Protein AF-A0A519QKI7-F1 (afdb_monomer)

Sequence (65 aa):
MANPGYRWSIRPVGDLWIWALTDHDTGQLLVEGEAATRAIAAAMVVRAIARGTVANSVATQRLAA

Secondary structure (DSSP, 8-state):
-----EEEEEEEETTEEEEEEEETTT--EEEEEEESSHHHHHHHHHHHHHHHTT-SS--------

Foldseek 3Di:
DDPQAKDKDWDDDVQKIKIWIARNPVRHTPDIDIGNDPVVSVVVVVVVRVVVVVVVPDDDDDPDD

Nearest PDB structures (foldseek):
  7cqy-assembly3_F  TM=8.135E-01  e=5.067E-01  Acidithiobacillus ferrooxidans
  6b46-assembly1_I  TM=5.040E-01  e=7.763E-01  Pseudomonas phage JBD30
  2hc5-assembl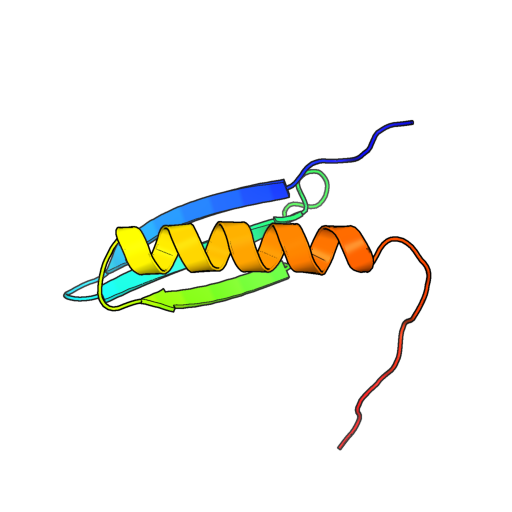y1_A  TM=5.718E-01  e=2.471E+00  Bacillus subtilis
  3sx6-assembly1_A-2  TM=4.531E-01  e=1.822E+00  Acidithiobacillus ferrooxidans ATCC 23270
  3sy4-assembly1_A  TM=4.463E-01  e=1.822E+00  Acidithiobacillus ferrooxidans ATCC 23270

Radius of gyration: 13.4 Å; Cα contacts (8 Å, |Δi|>4): 87; chains: 1; bounding box: 31×23×34 Å

pLDDT: mean 80.76, std 21.74, range [37.12, 98.44]

Structure (mmCIF, N/CA/C/O backbone):
data_AF-A0A519QKI7-F1
#
_entry.id   AF-A0A519QKI7-F1
#
loop_
_atom_site.group_PD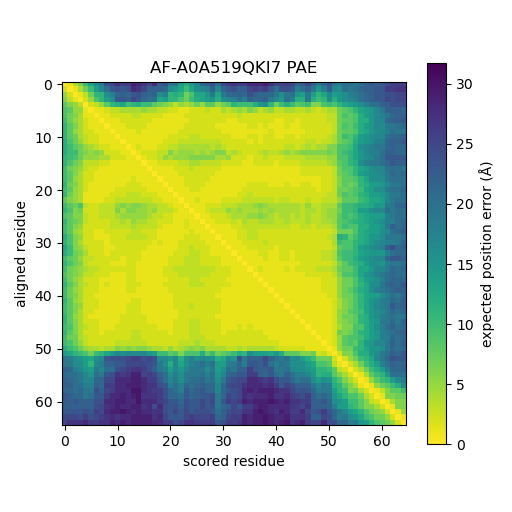B
_atom_site.id
_atom_site.type_symbol
_atom_site.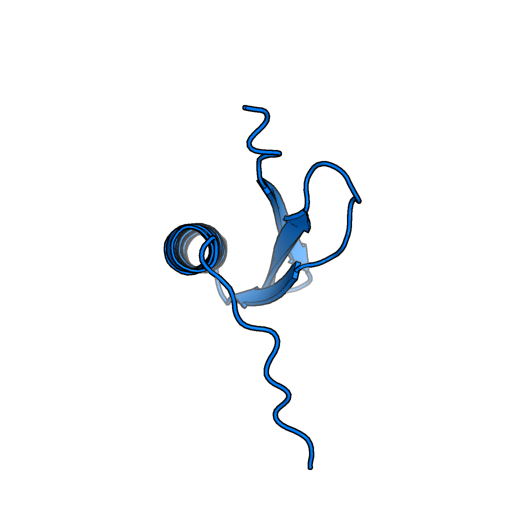label_atom_id
_atom_site.label_alt_id
_atom_site.label_comp_id
_atom_site.label_asym_id
_atom_site.label_entity_id
_atom_site.label_seq_id
_atom_site.pdbx_PDB_ins_code
_atom_site.Cartn_x
_atom_site.Cartn_y
_atom_site.Cartn_z
_atom_site.occupancy
_atom_site.B_iso_or_equiv
_atom_site.auth_seq_id
_atom_site.auth_comp_id
_atom_site.auth_asym_id
_atom_site.auth_atom_id
_atom_site.pdbx_PDB_model_num
ATOM 1 N N . MET A 1 1 ? 20.575 -10.892 -13.739 1.00 40.91 1 MET A N 1
ATOM 2 C CA . MET A 1 1 ? 19.124 -10.646 -13.601 1.00 40.91 1 MET A CA 1
ATOM 3 C C . MET A 1 1 ? 18.935 -9.737 -12.402 1.00 40.91 1 MET A C 1
ATOM 5 O O . MET A 1 1 ? 18.916 -10.224 -11.281 1.00 40.91 1 MET A O 1
ATOM 9 N N . ALA A 1 2 ? 18.920 -8.423 -12.612 1.00 45.62 2 ALA A N 1
ATOM 10 C CA . ALA A 1 2 ? 18.496 -7.505 -11.565 1.00 45.62 2 ALA A CA 1
ATOM 11 C C . ALA A 1 2 ? 16.968 -7.492 -11.632 1.00 45.62 2 ALA A C 1
ATOM 13 O O . ALA A 1 2 ? 16.419 -7.028 -12.622 1.00 45.62 2 ALA A O 1
ATOM 14 N N . ASN A 1 3 ? 16.295 -8.114 -10.665 1.00 54.03 3 ASN A N 1
ATOM 15 C CA . ASN A 1 3 ? 14.902 -7.777 -10.396 1.00 54.03 3 ASN A CA 1
ATOM 16 C C . ASN A 1 3 ? 14.994 -6.538 -9.512 1.00 54.03 3 ASN A C 1
ATOM 18 O O . ASN A 1 3 ? 15.307 -6.699 -8.326 1.00 54.03 3 ASN A O 1
ATOM 22 N N . PRO A 1 4 ? 14.845 -5.323 -10.060 1.00 61.34 4 PRO A N 1
ATOM 23 C CA . PRO A 1 4 ? 14.778 -4.163 -9.204 1.00 61.34 4 PRO A CA 1
ATOM 24 C C . PRO A 1 4 ? 13.554 -4.363 -8.332 1.00 61.34 4 PRO A C 1
ATOM 26 O O . PRO A 1 4 ? 12.454 -4.603 -8.825 1.00 61.34 4 PRO A O 1
ATOM 29 N N . GLY A 1 5 ? 13.783 -4.484 -7.028 1.00 80.50 5 GLY A N 1
ATOM 30 C CA . GLY A 1 5 ? 12.725 -4.842 -6.100 1.00 80.50 5 GLY A CA 1
ATOM 31 C C . GLY A 1 5 ? 11.629 -3.779 -6.070 1.00 80.50 5 GLY A C 1
ATOM 32 O O . GLY A 1 5 ? 11.594 -2.826 -6.842 1.00 80.50 5 GLY A O 1
ATOM 33 N N . TYR A 1 6 ? 10.746 -3.893 -5.094 1.00 88.00 6 TYR A N 1
ATOM 34 C CA . TYR A 1 6 ? 9.819 -2.815 -4.786 1.00 88.00 6 TYR A CA 1
ATOM 35 C C . TYR A 1 6 ? 10.269 -2.116 -3.510 1.00 88.00 6 TYR A C 1
ATOM 37 O O . TYR A 1 6 ? 10.719 -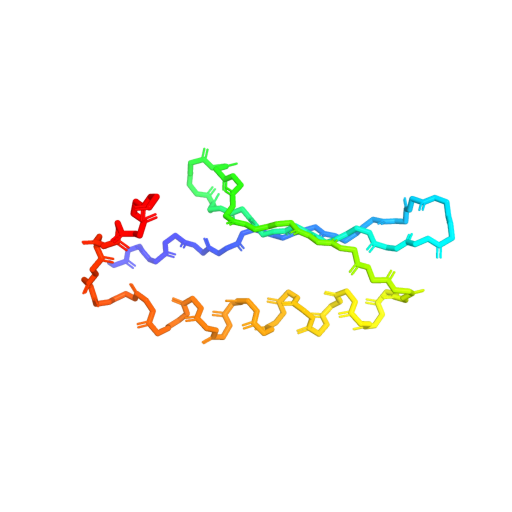2.767 -2.563 1.00 88.00 6 TYR A O 1
ATOM 45 N N . ARG A 1 7 ? 10.105 -0.794 -3.456 1.00 92.25 7 ARG A N 1
ATOM 46 C CA . ARG A 1 7 ? 10.146 -0.038 -2.202 1.00 92.25 7 ARG A CA 1
ATOM 47 C C . ARG A 1 7 ? 8.714 0.287 -1.797 1.00 92.25 7 ARG A C 1
ATOM 49 O O . ARG A 1 7 ? 7.860 0.524 -2.642 1.00 92.25 7 ARG A O 1
ATOM 56 N N . TRP A 1 8 ? 8.433 0.278 -0.504 1.00 94.88 8 TRP A N 1
ATOM 57 C CA . TRP A 1 8 ? 7.108 0.599 0.014 1.00 94.88 8 TRP A CA 1
ATOM 58 C C . TRP A 1 8 ? 7.208 1.475 1.254 1.00 94.88 8 TRP A C 1
ATOM 60 O O . TRP A 1 8 ? 8.232 1.500 1.939 1.00 94.88 8 TRP A O 1
ATOM 70 N N . SER A 1 9 ? 6.131 2.199 1.541 1.00 97.25 9 SER A N 1
ATOM 71 C CA . SER A 1 9 ? 5.989 2.979 2.767 1.00 97.25 9 SER A CA 1
ATOM 72 C C . SER A 1 9 ? 4.579 2.845 3.327 1.00 97.25 9 SER A C 1
ATOM 74 O O . SER A 1 9 ? 3.621 2.632 2.586 1.00 97.25 9 SER A O 1
ATOM 76 N N . ILE A 1 10 ? 4.470 2.938 4.651 1.00 98.19 10 ILE A N 1
ATOM 77 C CA . ILE A 1 10 ? 3.208 2.980 5.387 1.00 98.19 10 ILE A CA 1
ATOM 78 C C . ILE A 1 10 ? 3.354 4.076 6.438 1.00 98.19 10 ILE A C 1
ATOM 80 O O . ILE A 1 10 ? 4.265 4.005 7.265 1.00 98.19 10 ILE A O 1
ATOM 84 N N . ARG A 1 11 ? 2.477 5.080 6.413 1.00 98.19 11 ARG A N 1
ATOM 85 C CA . ARG A 1 11 ? 2.535 6.235 7.320 1.00 98.19 11 ARG A CA 1
ATOM 86 C C . ARG A 1 11 ? 1.145 6.614 7.839 1.00 98.19 11 ARG A C 1
ATOM 88 O O . ARG A 1 11 ? 0.187 6.538 7.069 1.00 98.19 11 ARG A O 1
ATOM 95 N N . PRO A 1 12 ? 1.016 7.028 9.108 1.00 97.81 12 PRO A N 1
ATOM 96 C CA . PRO A 1 12 ? -0.240 7.564 9.620 1.00 97.81 12 PRO A CA 1
ATOM 97 C C . PRO A 1 12 ? -0.498 8.969 9.053 1.00 97.81 12 PRO A C 1
ATOM 99 O O . PRO A 1 12 ? 0.435 9.764 8.912 1.00 97.81 12 PRO A O 1
ATOM 102 N N . VAL A 1 13 ? -1.756 9.273 8.730 1.00 97.38 13 VAL A N 1
ATOM 103 C CA . VAL A 1 13 ? -2.242 10.594 8.300 1.00 97.38 13 VAL A CA 1
ATOM 104 C C . VAL A 1 13 ? -3.632 10.807 8.899 1.00 97.38 13 VAL A C 1
ATOM 106 O O . VAL A 1 13 ? -4.609 10.223 8.437 1.00 97.38 13 VAL A O 1
ATOM 109 N N . GLY A 1 14 ? -3.715 11.627 9.951 1.00 95.81 14 GLY A N 1
ATOM 110 C CA . GLY A 1 14 ? -4.940 11.753 10.746 1.00 95.81 14 GLY A CA 1
ATOM 111 C C . GLY A 1 14 ? -5.340 10.404 11.351 1.00 95.81 14 GLY A C 1
ATOM 112 O O . GLY A 1 14 ? -4.501 9.723 11.940 1.00 95.81 14 GLY A O 1
ATOM 113 N N . ASP A 1 15 ? -6.594 10.007 11.139 1.00 96.56 15 ASP A N 1
ATOM 114 C CA . ASP A 1 15 ? -7.149 8.729 11.611 1.00 96.56 15 ASP A CA 1
ATOM 115 C C . ASP A 1 15 ? -6.923 7.562 10.633 1.00 96.56 15 ASP A C 1
ATOM 117 O O . ASP A 1 15 ? -7.378 6.441 10.866 1.00 96.56 15 ASP A O 1
ATOM 121 N N . LEU A 1 16 ? -6.225 7.809 9.522 1.00 97.50 16 LEU A N 1
ATOM 122 C CA . LEU A 1 16 ? -5.989 6.835 8.462 1.00 97.50 16 LEU A CA 1
ATOM 123 C C . LEU A 1 16 ? -4.506 6.490 8.324 1.00 97.50 16 LEU A C 1
ATOM 125 O O . LEU A 1 16 ? -3.607 7.135 8.865 1.00 97.50 16 LEU A O 1
ATOM 129 N N . TRP A 1 17 ? -4.253 5.440 7.554 1.00 98.44 17 TRP A N 1
ATOM 130 C CA . TRP A 1 17 ? -2.932 4.978 7.167 1.00 98.44 17 TRP A CA 1
ATOM 131 C C . TRP A 1 17 ? -2.797 5.033 5.653 1.00 98.44 17 TRP A C 1
ATOM 133 O O . TRP A 1 17 ? -3.523 4.347 4.937 1.00 98.44 17 TRP A O 1
ATOM 143 N N . ILE A 1 18 ? -1.833 5.811 5.172 1.00 98.19 18 ILE A N 1
ATOM 144 C CA . ILE A 1 18 ? -1.463 5.839 3.759 1.00 98.19 18 ILE A CA 1
ATOM 145 C C . ILE A 1 18 ? -0.409 4.768 3.516 1.00 98.19 18 ILE A C 1
ATOM 147 O O . ILE A 1 18 ? 0.571 4.674 4.262 1.00 98.19 18 ILE A O 1
ATOM 151 N N . TRP A 1 19 ? -0.595 3.978 2.465 1.00 97.81 19 TRP A N 1
ATOM 152 C CA . TRP A 1 19 ? 0.400 3.042 1.960 1.00 97.81 19 TRP A CA 1
ATOM 153 C C . TRP A 1 19 ? 0.746 3.368 0.514 1.00 97.81 19 TRP A C 1
ATOM 155 O O . TRP A 1 19 ? -0.129 3.706 -0.278 1.00 97.81 19 TRP A O 1
ATOM 165 N N . ALA A 1 20 ? 2.021 3.234 0.168 1.00 96.00 20 ALA A N 1
ATOM 166 C CA . ALA A 1 20 ? 2.514 3.472 -1.180 1.00 96.00 20 ALA A CA 1
ATOM 167 C C . ALA A 1 20 ? 3.527 2.400 -1.580 1.00 96.00 20 ALA A C 1
ATOM 169 O O . ALA A 1 20 ? 4.320 1.943 -0.752 1.00 96.00 20 ALA A O 1
ATOM 170 N N . LEU A 1 21 ? 3.510 2.030 -2.857 1.00 93.81 21 LEU A N 1
ATOM 171 C CA . LEU A 1 21 ? 4.481 1.156 -3.502 1.00 93.81 21 LEU A CA 1
ATOM 172 C C . LEU A 1 21 ? 5.168 1.945 -4.615 1.00 93.81 21 LEU A C 1
ATOM 174 O O . LEU A 1 21 ? 4.501 2.518 -5.476 1.00 93.81 21 LEU A O 1
ATOM 178 N N . THR A 1 22 ? 6.493 1.955 -4.609 1.00 92.31 22 THR A N 1
ATOM 179 C CA . THR A 1 22 ? 7.319 2.629 -5.605 1.00 92.31 22 THR A CA 1
ATOM 180 C C . THR A 1 22 ? 8.261 1.631 -6.262 1.00 92.31 22 THR A C 1
ATOM 182 O O . THR A 1 22 ? 8.775 0.716 -5.609 1.00 92.31 22 THR A O 1
ATOM 185 N N . ASP A 1 23 ? 8.521 1.831 -7.546 1.00 87.75 23 ASP A N 1
ATOM 186 C CA . ASP A 1 23 ? 9.588 1.140 -8.254 1.00 87.75 23 ASP A CA 1
ATOM 187 C C . ASP A 1 23 ? 10.935 1.473 -7.594 1.00 87.75 23 ASP A C 1
ATOM 189 O O . ASP A 1 23 ? 11.198 2.631 -7.256 1.00 87.75 23 ASP A O 1
ATO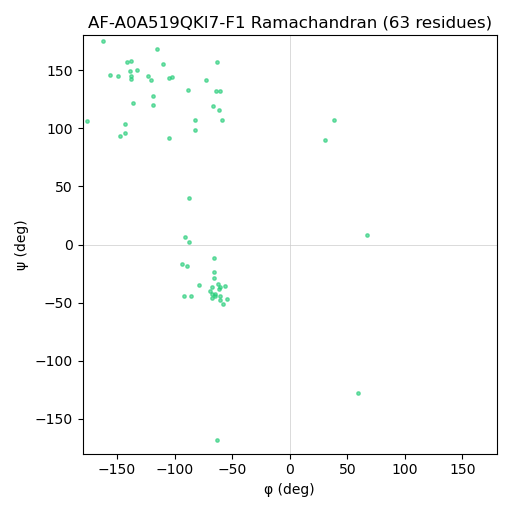M 193 N N . HIS A 1 24 ? 11.757 0.457 -7.317 1.00 85.62 24 HIS A N 1
ATOM 194 C CA . HIS A 1 24 ? 12.988 0.653 -6.550 1.00 85.62 24 HIS A CA 1
ATOM 195 C C . HIS A 1 24 ? 14.028 1.491 -7.301 1.00 85.62 24 HIS A C 1
ATOM 197 O O . HIS A 1 24 ? 14.728 2.285 -6.671 1.00 85.62 24 HIS A O 1
ATOM 203 N N . ASP A 1 25 ? 14.123 1.322 -8.618 1.00 85.94 25 ASP A N 1
ATOM 204 C CA . ASP A 1 25 ? 15.195 1.910 -9.421 1.00 85.94 25 ASP A CA 1
ATOM 205 C C . ASP A 1 25 ? 14.865 3.331 -9.854 1.00 85.94 25 ASP A C 1
ATOM 207 O O . ASP A 1 25 ? 15.697 4.232 -9.771 1.00 85.94 25 ASP A O 1
ATOM 211 N N . THR A 1 26 ? 13.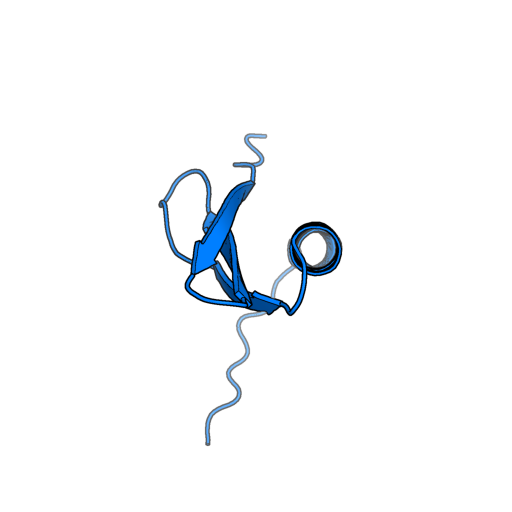635 3.536 -10.310 1.00 86.00 26 THR A N 1
ATOM 212 C CA . THR A 1 26 ? 13.176 4.831 -10.815 1.00 86.00 26 THR A CA 1
ATOM 213 C C . THR A 1 26 ? 12.598 5.713 -9.714 1.00 86.00 26 THR A C 1
ATOM 215 O O . THR A 1 26 ? 12.445 6.919 -9.905 1.00 86.00 26 THR A O 1
ATOM 218 N N . GLY A 1 27 ? 12.232 5.127 -8.568 1.00 88.31 27 GLY A N 1
ATOM 219 C CA . GLY A 1 27 ? 11.473 5.813 -7.525 1.00 88.31 27 GLY A CA 1
ATOM 220 C C . GLY A 1 27 ? 10.041 6.164 -7.943 1.00 88.31 27 GLY A C 1
ATOM 221 O O . GLY A 1 27 ? 9.355 6.876 -7.211 1.00 88.31 27 GLY A O 1
ATOM 222 N N . GLN A 1 28 ? 9.576 5.689 -9.104 1.00 88.62 28 GLN A N 1
ATOM 223 C CA . GLN A 1 28 ? 8.244 5.989 -9.615 1.00 88.62 28 GLN A CA 1
ATOM 224 C C . GLN A 1 28 ? 7.173 5.417 -8.684 1.00 88.62 28 GLN A C 1
ATOM 226 O O . GLN A 1 28 ? 7.223 4.245 -8.311 1.00 88.62 28 GLN A O 1
ATOM 231 N N . LEU A 1 29 ? 6.170 6.227 -8.342 1.00 89.44 29 LEU A N 1
ATOM 232 C CA . LEU A 1 29 ? 4.990 5.751 -7.629 1.00 89.44 29 LEU A CA 1
ATOM 233 C C . LEU A 1 29 ? 4.183 4.809 -8.526 1.00 89.44 29 LEU A C 1
ATOM 235 O O . LEU A 1 29 ? 3.701 5.211 -9.582 1.00 89.44 29 LEU A O 1
ATOM 239 N N . LEU A 1 30 ? 4.033 3.562 -8.086 1.00 90.06 30 LEU A N 1
ATOM 240 C CA . LEU A 1 30 ? 3.270 2.536 -8.794 1.00 90.06 30 LEU A CA 1
ATOM 241 C C . LEU A 1 30 ? 1.815 2.518 -8.330 1.00 90.06 30 LEU A C 1
ATOM 243 O O . LEU A 1 30 ? 0.898 2.412 -9.140 1.00 90.06 30 LEU A O 1
ATOM 247 N N . VAL A 1 31 ? 1.601 2.601 -7.015 1.00 92.50 31 VAL A N 1
ATOM 248 C CA . VAL A 1 31 ? 0.268 2.656 -6.408 1.00 92.50 31 VAL A CA 1
ATOM 249 C C . VAL A 1 31 ? 0.337 3.308 -5.032 1.00 92.50 31 VAL A C 1
ATOM 251 O O . VAL A 1 31 ? 1.299 3.111 -4.290 1.00 92.50 31 VAL A O 1
ATOM 254 N N . GLU A 1 32 ? -0.711 4.046 -4.685 1.00 95.25 32 GLU A N 1
ATOM 255 C CA . GLU A 1 32 ? -0.960 4.592 -3.354 1.00 95.25 32 GLU A CA 1
ATOM 256 C C . GLU A 1 32 ? -2.410 4.301 -2.954 1.00 95.25 32 GLU A C 1
ATOM 258 O O . GLU A 1 32 ? -3.293 4.186 -3.809 1.00 95.25 32 GLU A O 1
ATOM 263 N N . GLY A 1 33 ? -2.660 4.157 -1.656 1.00 95.81 33 GLY A N 1
ATOM 264 C CA . GLY A 1 33 ? -4.011 4.071 -1.130 1.00 95.81 33 GLY A CA 1
ATOM 265 C C . GLY A 1 33 ? -4.088 4.343 0.364 1.00 95.81 33 GLY A C 1
ATOM 266 O O . GLY A 1 33 ? -3.080 4.476 1.060 1.00 95.81 33 GLY A O 1
ATOM 267 N N . GLU A 1 34 ? -5.319 4.377 0.858 1.00 98.19 34 GLU A N 1
ATOM 268 C CA . GLU A 1 34 ? -5.633 4.625 2.263 1.00 98.19 34 GLU A CA 1
ATOM 269 C C . GLU A 1 34 ? -6.176 3.357 2.929 1.00 98.19 34 GLU A C 1
ATOM 271 O O . GLU A 1 34 ? -6.718 2.459 2.276 1.00 98.19 34 GLU A O 1
ATOM 276 N N . ALA A 1 35 ? -6.021 3.271 4.245 1.00 98.00 35 ALA A N 1
ATOM 277 C CA . ALA A 1 35 ? -6.521 2.177 5.057 1.00 98.00 35 ALA A CA 1
ATOM 278 C C . ALA A 1 35 ? -6.881 2.664 6.463 1.00 98.00 35 ALA A C 1
ATOM 280 O O . ALA A 1 35 ? -6.177 3.482 7.047 1.00 98.00 35 ALA A O 1
ATOM 281 N N . ALA A 1 36 ? -7.932 2.089 7.048 1.00 97.69 36 ALA A N 1
ATOM 282 C CA . ALA A 1 36 ? -8.352 2.421 8.412 1.00 97.69 36 ALA A CA 1
ATOM 283 C C . ALA A 1 36 ? -7.323 2.007 9.481 1.00 97.69 36 ALA A C 1
ATOM 285 O O . ALA A 1 36 ? -7.306 2.546 10.580 1.00 97.69 36 ALA A O 1
ATOM 286 N N . THR A 1 37 ? -6.459 1.029 9.188 1.00 98.31 37 THR A N 1
ATOM 287 C CA . THR A 1 37 ? -5.438 0.558 10.131 1.00 98.31 37 THR A CA 1
ATOM 288 C C . THR A 1 37 ? -4.127 0.241 9.426 1.00 98.31 37 THR A C 1
ATOM 290 O O . THR A 1 37 ? -4.098 -0.119 8.245 1.00 98.31 37 THR A O 1
ATOM 293 N N . ARG A 1 38 ? -3.029 0.269 10.191 1.00 98.00 38 ARG A N 1
ATOM 294 C CA . ARG A 1 38 ? -1.702 -0.152 9.723 1.00 98.00 38 ARG A CA 1
ATOM 295 C C . ARG A 1 38 ? -1.689 -1.586 9.185 1.00 98.00 38 ARG A C 1
ATOM 297 O O . ARG A 1 38 ? -0.967 -1.874 8.235 1.00 98.00 38 ARG A O 1
ATOM 304 N N . ALA A 1 39 ? -2.468 -2.487 9.786 1.00 98.31 39 ALA A N 1
ATOM 305 C CA . ALA A 1 39 ? -2.531 -3.886 9.365 1.00 98.31 39 ALA A CA 1
ATOM 306 C C . ALA A 1 39 ? -3.174 -4.028 7.977 1.00 98.31 39 ALA A C 1
ATOM 308 O O . ALA A 1 39 ? -2.648 -4.741 7.125 1.00 98.31 39 ALA A O 1
ATOM 309 N N . ILE A 1 40 ? -4.262 -3.291 7.724 1.00 98.25 40 ILE A N 1
ATOM 310 C CA . ILE A 1 40 ? -4.905 -3.251 6.405 1.00 98.25 40 ILE A CA 1
ATOM 311 C C . ILE A 1 40 ? -3.952 -2.627 5.379 1.00 98.25 40 ILE A C 1
ATOM 313 O O . ILE A 1 40 ? -3.774 -3.187 4.300 1.00 98.25 40 ILE A O 1
ATOM 317 N N . ALA A 1 41 ? -3.274 -1.530 5.730 1.00 98.06 41 ALA A N 1
ATOM 318 C CA . ALA A 1 41 ? -2.261 -0.902 4.881 1.00 98.06 41 ALA A CA 1
ATOM 319 C C . ALA A 1 41 ? -1.160 -1.902 4.462 1.00 98.06 41 ALA A C 1
ATOM 321 O O . ALA A 1 41 ? -0.838 -2.025 3.282 1.00 98.06 41 ALA A O 1
ATOM 322 N N . ALA A 1 42 ? -0.635 -2.685 5.412 1.00 97.69 42 ALA A N 1
ATOM 323 C CA . ALA A 1 42 ? 0.371 -3.712 5.138 1.00 97.69 42 ALA A CA 1
ATOM 324 C C . ALA A 1 42 ? -0.164 -4.844 4.248 1.00 97.69 42 ALA A C 1
ATOM 326 O O . ALA A 1 42 ? 0.507 -5.252 3.299 1.00 97.69 42 ALA A O 1
ATOM 327 N N . ALA A 1 43 ? -1.387 -5.316 4.501 1.00 97.94 43 ALA A N 1
ATOM 328 C CA . ALA A 1 43 ? -2.030 -6.322 3.659 1.00 97.94 43 ALA A CA 1
ATOM 329 C C . ALA A 1 43 ? -2.208 -5.824 2.214 1.00 97.94 43 ALA A C 1
ATOM 331 O O . ALA A 1 43 ? -2.016 -6.587 1.267 1.00 97.94 43 ALA A O 1
ATOM 332 N N . MET A 1 44 ? -2.513 -4.536 2.031 1.00 96.62 44 MET A N 1
ATOM 333 C CA . MET A 1 44 ? -2.642 -3.922 0.711 1.00 96.62 44 MET A CA 1
ATOM 334 C C . MET A 1 44 ? -1.303 -3.810 -0.024 1.00 96.62 44 MET A C 1
ATOM 336 O O . MET A 1 44 ? -1.257 -4.130 -1.212 1.00 96.62 44 MET A O 1
ATOM 340 N N . VAL A 1 45 ? -0.210 -3.470 0.673 1.00 95.00 45 VAL A N 1
ATOM 341 C CA . VAL A 1 45 ? 1.156 -3.516 0.115 1.00 95.00 45 VAL A CA 1
ATOM 342 C C . VAL A 1 45 ? 1.498 -4.927 -0.363 1.00 95.00 45 VAL A C 1
ATOM 344 O O . VAL A 1 45 ? 1.883 -5.108 -1.517 1.00 95.00 45 VAL A O 1
ATOM 347 N N . VAL A 1 46 ? 1.303 -5.946 0.483 1.00 94.31 46 VAL A N 1
ATOM 348 C CA . VAL A 1 46 ? 1.583 -7.348 0.123 1.00 94.31 46 VAL A CA 1
ATOM 349 C C . VAL A 1 46 ? 0.727 -7.786 -1.063 1.00 94.31 46 VAL A C 1
ATOM 351 O O . VAL A 1 46 ? 1.241 -8.373 -2.011 1.00 94.31 46 VAL A O 1
ATOM 354 N N . ARG A 1 47 ? -0.567 -7.445 -1.067 1.00 92.50 47 ARG A N 1
ATOM 355 C CA . ARG A 1 47 ? -1.474 -7.719 -2.189 1.00 92.50 47 ARG A CA 1
ATOM 356 C C . ARG A 1 47 ? -1.032 -7.02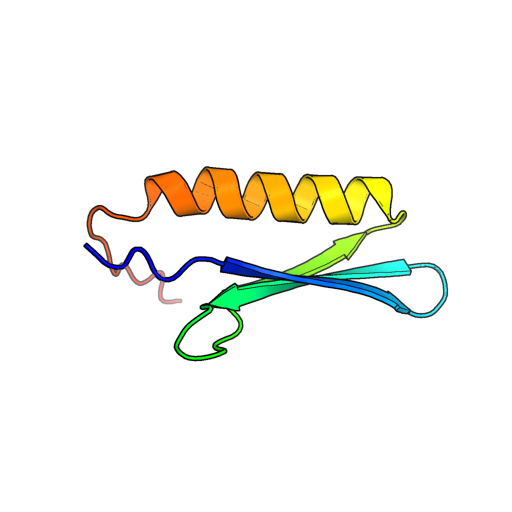1 -3.478 1.00 92.50 47 ARG A C 1
ATOM 358 O O . ARG A 1 47 ? -1.208 -7.580 -4.560 1.00 92.50 47 ARG A O 1
ATOM 365 N N . ALA A 1 48 ? -0.522 -5.795 -3.398 1.00 89.94 48 ALA A N 1
ATOM 366 C CA . ALA A 1 48 ? -0.013 -5.064 -4.555 1.00 89.94 48 ALA A CA 1
ATOM 367 C C . ALA A 1 48 ? 1.252 -5.727 -5.111 1.00 89.94 48 ALA A C 1
ATOM 369 O O . ALA A 1 48 ? 1.303 -5.996 -6.307 1.00 89.94 48 ALA A O 1
ATOM 370 N N . ILE A 1 49 ? 2.203 -6.093 -4.246 1.00 88.69 49 ILE A N 1
ATOM 371 C CA . ILE A 1 49 ? 3.421 -6.817 -4.632 1.00 88.69 49 ILE A CA 1
ATOM 372 C C . ILE A 1 49 ? 3.070 -8.169 -5.259 1.00 88.69 49 ILE A C 1
ATOM 374 O O . ILE A 1 49 ? 3.560 -8.468 -6.343 1.00 88.69 49 ILE A O 1
ATOM 378 N N . ALA A 1 50 ? 2.181 -8.947 -4.631 1.00 87.81 50 ALA A N 1
ATOM 379 C CA . ALA A 1 50 ? 1.755 -10.266 -5.107 1.00 87.81 50 ALA A CA 1
ATOM 380 C C . ALA A 1 50 ? 1.059 -10.213 -6.478 1.00 87.81 50 ALA A C 1
ATOM 382 O O . ALA A 1 50 ? 1.206 -11.120 -7.290 1.00 87.81 50 ALA A O 1
ATOM 383 N N . ARG A 1 51 ? 0.309 -9.139 -6.764 1.00 82.81 51 ARG A N 1
ATOM 384 C CA . ARG A 1 51 ? -0.288 -8.917 -8.092 1.00 82.81 51 ARG A CA 1
ATOM 385 C C . ARG A 1 51 ? 0.720 -8.375 -9.103 1.00 82.81 51 ARG A C 1
ATOM 387 O O . ARG A 1 51 ? 0.662 -8.753 -10.266 1.00 82.81 51 ARG A O 1
ATOM 394 N N . GLY A 1 52 ? 1.661 -7.540 -8.665 1.00 68.88 52 GLY A N 1
ATOM 395 C CA . GLY A 1 52 ? 2.779 -7.058 -9.479 1.00 68.88 52 GLY A CA 1
ATOM 396 C C . GLY A 1 52 ? 3.751 -8.170 -9.883 1.00 68.88 52 GLY A C 1
ATOM 397 O O . GLY A 1 52 ? 4.289 -8.132 -10.985 1.00 68.88 52 GLY A O 1
ATOM 398 N N . THR A 1 53 ? 3.879 -9.227 -9.071 1.00 51.78 53 THR A N 1
ATOM 399 C CA . THR A 1 53 ? 4.647 -10.439 -9.421 1.00 51.78 53 THR A CA 1
ATOM 400 C C . THR A 1 53 ? 4.036 -11.224 -10.589 1.00 51.78 53 THR A C 1
ATOM 402 O O . THR A 1 53 ? 4.709 -12.080 -11.152 1.00 51.78 53 THR A O 1
ATOM 405 N N . VAL A 1 54 ? 2.802 -10.909 -11.005 1.00 47.16 54 VAL A N 1
ATOM 406 C CA . VAL A 1 54 ? 2.142 -11.484 -12.192 1.00 47.16 54 VAL A CA 1
ATOM 407 C C . VAL A 1 54 ? 2.348 -10.608 -13.442 1.00 47.16 54 VAL A C 1
ATOM 409 O O . VAL A 1 54 ? 2.185 -11.079 -14.563 1.00 47.16 54 VAL A O 1
ATOM 412 N N . ALA A 1 55 ? 2.762 -9.345 -13.285 1.00 44.75 55 ALA A N 1
ATOM 413 C CA . ALA A 1 55 ? 2.843 -8.375 -14.380 1.00 44.75 55 ALA A CA 1
ATOM 414 C C . ALA A 1 55 ? 4.203 -8.328 -15.101 1.00 44.75 55 ALA A C 1
ATOM 416 O O . ALA A 1 55 ? 4.385 -7.501 -15.992 1.00 44.75 55 ALA A O 1
ATOM 417 N N . ASN A 1 56 ? 5.143 -9.228 -14.784 1.00 44.00 56 ASN A N 1
ATOM 41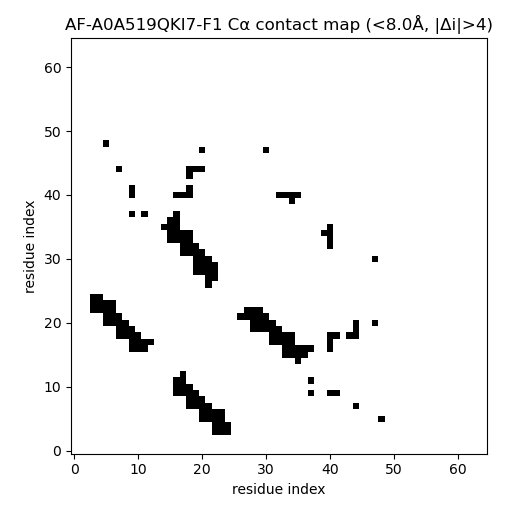8 C CA . ASN A 1 56 ? 6.403 -9.353 -15.528 1.00 44.00 56 ASN A CA 1
ATOM 419 C C . ASN A 1 56 ? 6.292 -10.305 -16.736 1.00 44.00 56 ASN A C 1
ATOM 421 O O . ASN A 1 56 ?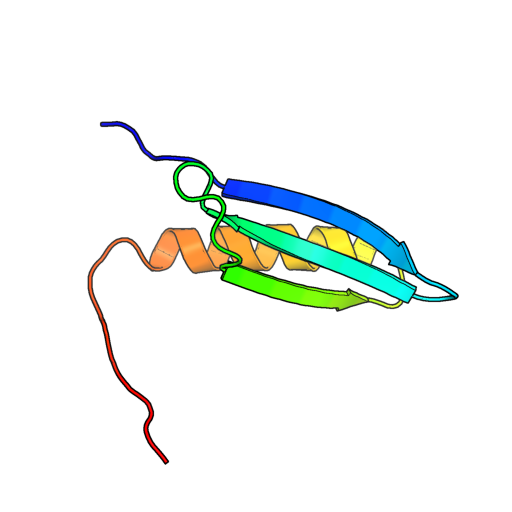 7.193 -11.083 -17.035 1.00 44.00 56 ASN A O 1
ATOM 425 N N . SER A 1 57 ? 5.160 -10.219 -17.435 1.00 41.59 57 SER A N 1
ATOM 426 C CA . SER A 1 57 ? 4.998 -10.675 -18.815 1.00 41.59 57 SER A CA 1
ATOM 427 C C . SER A 1 57 ? 3.984 -9.745 -19.481 1.00 41.59 57 SER A C 1
ATOM 429 O O . SER A 1 57 ? 2.786 -9.934 -19.338 1.00 41.59 57 SER A O 1
ATOM 431 N N . VAL A 1 58 ? 4.499 -8.698 -20.135 1.00 46.50 58 VAL A N 1
ATOM 432 C CA . VAL A 1 58 ? 3.882 -7.915 -21.223 1.00 46.50 58 VAL A CA 1
ATOM 433 C C . VAL A 1 58 ? 2.370 -7.649 -21.116 1.00 46.50 58 VAL A C 1
ATOM 435 O O . VAL A 1 58 ? 1.573 -8.501 -21.484 1.00 46.50 58 VAL A O 1
ATOM 438 N N . ALA A 1 59 ? 1.979 -6.408 -20.800 1.00 38.84 59 ALA A N 1
ATOM 439 C CA . ALA A 1 59 ? 0.999 -5.669 -21.611 1.00 38.84 59 ALA A CA 1
ATOM 440 C C . ALA A 1 59 ? 0.798 -4.237 -21.099 1.00 38.84 59 ALA A C 1
ATOM 442 O O . ALA A 1 59 ? 0.080 -3.968 -20.139 1.00 38.84 59 ALA A O 1
ATOM 443 N N . THR A 1 60 ? 1.355 -3.293 -21.851 1.00 52.25 60 THR A N 1
ATOM 444 C CA . THR A 1 60 ? 0.713 -2.003 -22.084 1.00 52.25 60 THR A CA 1
ATOM 445 C C . THR A 1 60 ? -0.653 -2.242 -22.736 1.00 52.25 60 THR A C 1
ATOM 447 O O . THR A 1 60 ? -0.715 -2.549 -23.919 1.00 52.25 60 THR A O 1
ATOM 450 N N . GLN A 1 61 ? -1.746 -2.051 -22.003 1.00 41.03 61 GLN A N 1
ATOM 451 C CA . GLN A 1 61 ? -3.061 -1.696 -22.555 1.00 41.03 61 GLN A CA 1
ATOM 452 C C . GLN A 1 61 ? -3.696 -0.730 -21.550 1.00 41.03 61 GLN A C 1
ATOM 454 O O . GLN A 1 61 ? -4.080 -1.111 -20.453 1.00 41.03 61 GLN A O 1
ATOM 459 N N . ARG A 1 62 ? -3.582 0.585 -21.770 1.00 48.88 62 ARG A N 1
ATOM 460 C CA . ARG A 1 62 ? -4.637 1.390 -22.410 1.00 48.88 62 ARG A CA 1
ATOM 461 C C . ARG A 1 62 ? -6.039 0.852 -22.117 1.00 48.88 62 ARG A C 1
ATOM 463 O O . ARG A 1 62 ? -6.594 0.110 -22.916 1.00 48.88 62 ARG A O 1
ATOM 470 N N . LEU A 1 63 ? -6.627 1.340 -21.034 1.00 43.22 63 LEU A N 1
ATOM 471 C CA . LEU A 1 63 ? -8.040 1.693 -21.042 1.00 43.22 63 LEU A CA 1
ATOM 472 C C . LEU A 1 63 ? -8.096 3.216 -21.089 1.00 43.22 63 LEU A C 1
ATOM 474 O O . LEU A 1 63 ? -7.950 3.911 -20.087 1.00 43.22 63 LEU A O 1
ATOM 478 N N . ALA A 1 64 ? -8.151 3.692 -22.332 1.00 37.19 64 ALA A N 1
ATOM 479 C CA . ALA A 1 64 ? -8.668 5.002 -22.657 1.00 37.19 64 ALA A CA 1
ATOM 480 C C . ALA A 1 64 ? -10.158 5.061 -22.280 1.00 37.19 64 ALA A C 1
ATOM 482 O O . ALA A 1 64 ? -10.808 4.021 -22.172 1.00 37.19 64 ALA A O 1
ATOM 483 N N . ALA A 1 65 ? -10.593 6.303 -22.073 1.00 37.12 65 ALA A N 1
ATOM 484 C CA . ALA A 1 65 ? -11.958 6.818 -22.012 1.00 37.12 65 ALA A CA 1
ATOM 485 C C . ALA A 1 65 ? -13.038 5.997 -22.733 1.00 37.12 65 ALA A C 1
ATOM 487 O O . ALA A 1 65 ? -12.771 5.516 -23.859 1.00 37.12 65 ALA A O 1
#

Solvent-accessible surface area (backbone atoms only — not comparable to full-atom values): 4042 Å² total; per-residue (Å²): 135,84,75,71,54,76,39,72,52,78,46,81,54,88,84,33,16,41,25,37,37,24,41,53,81,80,61,45,80,74,48,73,51,80,23,82,37,67,68,54,25,51,52,49,51,52,51,48,51,62,55,52,72,64,59,86,61,85,76,97,69,86,82,72,136

Mean predicted aligned error: 8.87 Å